Protein AF-A0A421DAR4-F1 (afdb_monomer_lite)

pLDDT: mean 74.1, std 22.23, range [30.23, 96.88]

Foldseek 3Di:
DDDDDDDDDDDDDDDDDDDDDDPPDDPDDPDDPDPPPPQDQAPVVLVADPLLSQLCVVVPNGGQFPQLSVQSNCVLVVDDDDGDDDPPRCVLCSNLRSQVRVCVVPPDPDRDDDDDPDPVVVVVSVVVNVSSVVSSVVVVVVVVVVVVVVVVVVVVVVVVVVPDDDDDDDPPPDPDPDD

Radius of gyration: 35.92 Å; chains: 1; bounding box: 132×100×58 Å

Organism: NCBI:txid1245748

Sequence (179 aa):
MSSPKTKVISPRSEISSNPSNHPASLPEQVEAHSSDEDAPKNFRDLGLLESLCEACDSLGYRTPTPIQALSIPVALQGRDLIGLAETGSGKTAAFVLPILQALLESPQALHSLILAPTRELALQISQVVEAFAERVGEAQKVAAVGMKDLRDKRGNLGSTLRGKKRGKRKRDDMDRDEL

Structure (mmCIF, N/CA/C/O backbone):
data_AF-A0A421DAR4-F1
#
_entry.id   AF-A0A421DAR4-F1
#
loop_
_atom_site.group_PDB
_atom_site.id
_atom_site.type_symbol
_atom_site.label_atom_id
_atom_site.label_alt_id
_atom_site.label_comp_id
_atom_site.label_asym_id
_atom_site.label_entity_id
_atom_site.label_seq_id
_atom_site.pdbx_PDB_ins_code
_atom_site.Cartn_x
_atom_site.Cartn_y
_atom_site.Cartn_z
_atom_site.occupancy
_atom_site.B_iso_or_equiv
_atom_site.auth_seq_id
_atom_site.auth_comp_id
_atom_site.auth_asym_id
_atom_site.auth_atom_id
_atom_site.pdbx_PDB_model_num
ATOM 1 N N . MET A 1 1 ? 53.023 -35.309 -40.408 1.00 45.78 1 MET A N 1
ATOM 2 C CA . MET A 1 1 ? 52.491 -35.819 -39.126 1.00 45.78 1 MET A CA 1
ATOM 3 C C . MET A 1 1 ? 51.265 -36.659 -39.446 1.00 45.78 1 MET A C 1
ATOM 5 O O . MET A 1 1 ? 50.379 -36.178 -40.138 1.00 45.78 1 MET A O 1
ATOM 9 N N . SER A 1 2 ? 51.316 -37.942 -39.094 1.00 40.00 2 SER A N 1
ATOM 10 C CA . SER A 1 2 ? 50.391 -38.996 -39.528 1.00 40.00 2 SER A CA 1
ATOM 11 C C . SER A 1 2 ? 49.000 -38.850 -38.891 1.00 40.00 2 SER A C 1
ATOM 13 O O . SER A 1 2 ? 48.904 -38.617 -37.692 1.00 40.00 2 SER A O 1
ATOM 15 N N . SER A 1 3 ? 47.935 -39.000 -39.683 1.00 44.81 3 SER A N 1
ATOM 16 C CA . SER A 1 3 ? 46.576 -39.344 -39.212 1.00 44.81 3 SER A CA 1
ATOM 17 C C . SER A 1 3 ? 46.373 -40.860 -39.383 1.00 44.81 3 SER A C 1
ATOM 19 O O . SER A 1 3 ? 47.029 -41.421 -40.263 1.00 44.81 3 SER A O 1
ATOM 21 N N . PRO A 1 4 ? 45.489 -41.545 -38.623 1.00 43.44 4 PRO A N 1
ATOM 22 C CA . PRO A 1 4 ? 44.067 -41.659 -39.028 1.00 43.44 4 PRO A CA 1
ATOM 23 C C . PRO A 1 4 ? 43.055 -41.769 -37.849 1.00 43.44 4 PRO A C 1
ATOM 25 O O . PRO A 1 4 ? 43.369 -42.262 -36.776 1.00 43.44 4 PRO A O 1
ATOM 28 N N . LYS A 1 5 ? 41.863 -41.158 -37.949 1.00 32.25 5 LYS A N 1
ATOM 29 C CA . LYS A 1 5 ? 40.528 -41.770 -38.206 1.00 32.25 5 LYS A CA 1
ATOM 30 C C . LYS A 1 5 ? 40.224 -43.104 -37.481 1.00 32.25 5 LYS A C 1
ATOM 32 O O . LYS A 1 5 ? 40.854 -44.105 -37.799 1.00 32.25 5 LYS A O 1
ATOM 37 N N . THR A 1 6 ? 39.116 -43.181 -36.723 1.00 30.23 6 THR A N 1
ATOM 38 C CA . THR A 1 6 ? 37.860 -43.889 -37.118 1.00 30.23 6 THR A CA 1
ATOM 39 C C . THR A 1 6 ? 36.918 -44.194 -35.932 1.00 30.23 6 THR A C 1
ATOM 41 O O . THR A 1 6 ? 37.322 -44.544 -34.832 1.00 30.23 6 THR A O 1
ATOM 44 N N . LYS A 1 7 ? 35.632 -44.032 -36.247 1.00 41.47 7 LYS A N 1
ATOM 45 C CA . LYS A 1 7 ? 34.357 -44.237 -35.544 1.00 41.47 7 LYS A CA 1
ATOM 46 C C . LYS A 1 7 ? 34.090 -45.719 -35.206 1.00 41.47 7 LYS A C 1
ATOM 48 O O . LYS A 1 7 ? 34.285 -46.555 -36.081 1.00 41.47 7 LYS A O 1
ATOM 53 N N . VAL A 1 8 ? 33.507 -46.035 -34.043 1.00 36.66 8 VAL A N 1
ATOM 54 C CA . VAL A 1 8 ? 32.730 -47.281 -33.848 1.00 36.66 8 VAL A CA 1
ATOM 55 C C . VAL A 1 8 ? 31.438 -46.965 -33.089 1.00 36.66 8 VAL A C 1
ATOM 57 O O . VAL A 1 8 ? 31.458 -46.395 -32.005 1.00 36.66 8 VAL A O 1
ATOM 60 N N . ILE A 1 9 ? 30.317 -47.316 -33.719 1.00 35.59 9 ILE A N 1
ATOM 61 C CA . ILE A 1 9 ? 28.947 -47.348 -33.190 1.00 35.59 9 ILE A CA 1
ATOM 62 C C . ILE A 1 9 ? 28.583 -48.829 -33.004 1.00 35.59 9 ILE A C 1
ATOM 64 O O . ILE A 1 9 ? 29.021 -49.643 -33.821 1.00 35.59 9 ILE A O 1
ATOM 68 N N . SER A 1 10 ? 27.712 -49.133 -32.031 1.00 36.75 10 SER A N 1
ATOM 69 C CA . SER A 1 10 ? 26.568 -50.092 -32.055 1.00 36.75 10 SER A CA 1
ATOM 70 C C . SER A 1 10 ? 26.467 -50.933 -30.746 1.00 36.75 10 SER A C 1
ATOM 72 O O . SER A 1 10 ? 27.341 -50.807 -29.894 1.00 36.75 10 SER A O 1
ATOM 74 N N . PRO A 1 11 ? 25.381 -51.702 -30.492 1.00 46.84 11 PRO A N 1
ATOM 75 C CA . PRO A 1 11 ? 24.334 -51.338 -29.525 1.00 46.84 11 PRO A CA 1
ATOM 76 C C . PRO A 1 11 ? 24.042 -52.472 -28.508 1.00 46.84 11 PRO A C 1
ATOM 78 O O . PRO A 1 11 ? 24.525 -53.586 -28.679 1.00 46.84 11 PRO A O 1
ATOM 81 N N . ARG A 1 12 ? 23.191 -52.245 -27.495 1.00 31.30 12 ARG A N 1
ATOM 82 C CA . ARG A 1 12 ? 22.142 -53.207 -27.073 1.00 31.30 12 ARG A CA 1
ATOM 83 C C . ARG A 1 12 ? 21.341 -52.712 -25.869 1.00 31.30 12 ARG A C 1
ATOM 85 O O . ARG A 1 12 ? 21.883 -52.339 -24.838 1.00 31.30 12 ARG A O 1
ATOM 92 N N . SER A 1 13 ? 20.033 -52.758 -26.063 1.00 42.94 13 SER A N 1
ATOM 93 C CA . SER A 1 13 ? 18.961 -52.781 -25.076 1.00 42.94 13 SER A CA 1
ATOM 94 C C . SER A 1 13 ? 19.084 -53.951 -24.101 1.00 42.94 13 SER A C 1
ATOM 96 O O . SER A 1 13 ? 19.401 -55.045 -24.557 1.00 42.94 13 SER A O 1
ATOM 98 N N . GLU A 1 14 ? 18.668 -53.765 -22.846 1.00 34.06 14 GLU A N 1
ATOM 99 C CA . GLU A 1 14 ? 17.864 -54.761 -22.123 1.00 34.06 14 GLU A CA 1
ATOM 100 C C . GLU A 1 14 ? 17.106 -54.117 -20.946 1.00 34.06 14 GLU A C 1
ATOM 102 O O . GLU A 1 14 ? 17.616 -53.254 -20.236 1.00 34.06 14 GLU A O 1
ATOM 107 N N . ILE A 1 15 ? 15.837 -54.506 -20.826 1.00 38.16 15 ILE A N 1
ATOM 108 C CA . ILE A 1 15 ? 14.809 -54.050 -19.883 1.00 38.16 15 ILE A CA 1
ATOM 109 C C . ILE A 1 15 ? 14.613 -55.155 -18.845 1.00 38.16 15 ILE A C 1
ATOM 111 O O . ILE A 1 15 ? 14.455 -56.297 -19.259 1.00 38.16 15 ILE A O 1
ATOM 115 N N . SER A 1 16 ? 14.527 -54.816 -17.552 1.00 35.06 16 SER A N 1
ATOM 116 C CA . SER A 1 16 ? 13.772 -55.521 -16.485 1.00 35.06 16 SER A CA 1
ATOM 117 C C . SER A 1 16 ? 14.093 -54.824 -15.147 1.00 35.06 16 SER A C 1
ATOM 119 O O . SER A 1 16 ? 15.246 -54.472 -14.947 1.00 35.06 16 SER A O 1
ATOM 121 N N . SER A 1 17 ? 13.260 -54.599 -14.129 1.00 34.94 17 SER A N 1
ATOM 122 C CA . SER A 1 17 ? 11.831 -54.770 -13.827 1.00 34.94 17 SER A CA 1
ATOM 123 C C . SER A 1 17 ? 11.626 -54.223 -12.392 1.00 34.94 17 SER A C 1
ATOM 125 O O . SER A 1 17 ? 12.354 -54.678 -11.519 1.00 34.94 17 SER A O 1
ATOM 127 N N . ASN A 1 18 ? 10.693 -53.265 -12.211 1.00 35.41 18 ASN A N 1
ATOM 128 C CA . ASN A 1 18 ? 9.808 -52.863 -11.069 1.00 35.41 18 ASN A CA 1
ATOM 129 C C . ASN A 1 18 ? 10.054 -53.344 -9.601 1.00 35.41 18 ASN A C 1
ATOM 131 O O . ASN A 1 18 ? 10.725 -54.349 -9.412 1.00 35.41 18 ASN A O 1
ATOM 135 N N . PRO A 1 19 ? 9.352 -52.827 -8.549 1.00 46.06 19 PRO A N 1
ATOM 136 C CA . PRO A 1 19 ? 8.495 -51.627 -8.394 1.00 46.06 19 PRO A CA 1
ATOM 137 C C . PRO A 1 19 ? 8.733 -50.847 -7.062 1.00 46.06 19 PRO A C 1
ATOM 139 O O . PRO A 1 19 ? 9.508 -51.259 -6.203 1.00 46.06 19 PRO A O 1
ATOM 142 N N . SER A 1 20 ? 7.910 -49.814 -6.824 1.00 35.91 20 SER A N 1
ATOM 143 C CA . SER A 1 20 ? 7.537 -49.226 -5.512 1.00 35.91 20 SER A CA 1
ATOM 144 C C . SER A 1 20 ? 8.311 -47.983 -5.059 1.00 35.91 20 SER A C 1
ATOM 146 O O . SER A 1 20 ? 9.237 -48.067 -4.259 1.00 35.91 20 SER A O 1
ATOM 148 N N . ASN A 1 21 ? 7.827 -46.797 -5.442 1.00 38.12 21 ASN A N 1
ATOM 149 C CA . ASN A 1 21 ? 7.686 -45.736 -4.449 1.00 38.12 21 ASN A CA 1
ATOM 150 C C . ASN A 1 21 ? 6.542 -44.781 -4.813 1.00 38.12 21 ASN A C 1
ATOM 152 O O . ASN A 1 21 ? 6.287 -44.518 -5.985 1.00 38.12 21 ASN A O 1
ATOM 156 N N . HIS A 1 22 ? 5.835 -44.338 -3.781 1.00 45.50 22 HIS A N 1
ATOM 157 C CA . HIS A 1 22 ? 4.661 -43.467 -3.807 1.00 45.50 22 HIS A CA 1
ATOM 158 C C . HIS A 1 22 ? 4.824 -42.220 -4.698 1.00 45.50 22 HIS A C 1
ATOM 160 O O . HIS A 1 22 ? 5.939 -41.709 -4.822 1.00 45.50 22 HIS A O 1
ATOM 166 N N . PRO A 1 23 ? 3.728 -41.667 -5.260 1.00 39.56 23 PRO A N 1
ATOM 167 C CA . PRO A 1 23 ? 3.794 -40.387 -5.945 1.00 39.56 23 PRO A CA 1
ATOM 168 C C . PRO A 1 23 ? 4.061 -39.299 -4.900 1.00 39.56 23 PRO A C 1
ATOM 170 O O . PRO A 1 23 ? 3.172 -38.893 -4.154 1.00 39.56 23 PRO A O 1
ATOM 173 N N . ALA A 1 24 ? 5.307 -38.840 -4.820 1.00 38.38 24 ALA A N 1
ATOM 174 C CA . ALA A 1 24 ? 5.606 -37.537 -4.259 1.00 38.38 24 ALA A CA 1
ATOM 175 C C . ALA A 1 24 ? 5.072 -36.510 -5.261 1.00 38.38 24 ALA A C 1
ATOM 177 O O . ALA A 1 24 ? 5.707 -36.234 -6.277 1.00 38.38 24 ALA A O 1
ATOM 178 N N . SER A 1 25 ? 3.865 -36.008 -5.018 1.00 42.06 25 SER A N 1
ATOM 179 C CA . SER A 1 25 ? 3.305 -34.884 -5.760 1.00 42.06 25 SER A CA 1
ATOM 180 C C . SER A 1 25 ? 4.173 -33.656 -5.479 1.00 42.06 25 SER A C 1
ATOM 182 O O . SER A 1 25 ? 4.037 -33.015 -4.437 1.00 42.06 25 SER A O 1
ATOM 184 N N . LEU A 1 26 ? 5.112 -33.356 -6.379 1.00 37.69 26 LEU A N 1
ATOM 185 C CA . LEU A 1 26 ? 5.727 -32.034 -6.447 1.00 37.69 26 LEU A CA 1
ATOM 186 C C . LEU A 1 26 ? 4.607 -31.011 -6.709 1.00 37.69 26 LEU A C 1
ATOM 188 O O . LEU A 1 26 ? 3.689 -31.326 -7.469 1.00 37.69 26 LEU A O 1
ATOM 192 N N . PRO A 1 27 ? 4.649 -29.807 -6.109 1.00 44.03 27 PRO A N 1
ATOM 193 C CA . PRO A 1 27 ? 3.690 -28.770 -6.445 1.00 44.03 27 PRO A CA 1
ATOM 194 C C . PRO A 1 27 ? 3.842 -28.433 -7.929 1.00 44.03 27 PRO A C 1
ATOM 196 O O . PRO A 1 27 ? 4.909 -28.025 -8.392 1.00 44.03 27 PRO A O 1
ATOM 199 N N . GLU A 1 28 ? 2.760 -28.680 -8.654 1.00 39.22 28 GLU A N 1
ATOM 200 C CA . GLU A 1 28 ? 2.548 -28.337 -10.049 1.00 39.22 28 GLU A CA 1
ATOM 201 C C . GLU A 1 28 ? 2.896 -26.857 -10.241 1.00 39.22 28 GLU A C 1
ATOM 203 O O . GLU A 1 28 ? 2.311 -25.971 -9.613 1.00 39.22 28 GLU A O 1
ATOM 208 N N . GLN A 1 29 ? 3.923 -26.591 -11.048 1.00 39.84 29 GLN A N 1
ATOM 209 C CA . GLN A 1 29 ? 4.223 -25.234 -11.469 1.00 39.84 29 GLN A CA 1
ATOM 210 C C . GLN A 1 29 ? 3.068 -24.779 -12.346 1.00 39.84 29 GLN A C 1
ATOM 212 O O . GLN A 1 29 ? 2.845 -25.321 -13.425 1.00 39.84 29 GLN A O 1
ATOM 217 N N . VAL A 1 30 ? 2.311 -23.806 -11.848 1.00 50.09 30 VAL A N 1
ATOM 218 C CA . VAL A 1 30 ? 1.248 -23.161 -12.608 1.00 50.09 30 VAL A CA 1
ATOM 219 C C . VAL A 1 30 ? 1.932 -22.269 -13.643 1.00 50.09 30 VAL A C 1
ATOM 221 O O . VAL A 1 30 ? 2.198 -21.093 -13.393 1.00 50.09 30 VAL A O 1
ATOM 224 N N . GLU A 1 31 ? 2.305 -22.850 -14.782 1.00 43.12 31 GLU A N 1
ATOM 225 C CA . GLU A 1 31 ? 2.680 -22.075 -15.958 1.00 43.12 31 GLU A CA 1
ATOM 226 C C . GLU A 1 31 ? 1.455 -21.265 -16.389 1.00 43.12 31 GLU A C 1
ATOM 228 O O . GLU A 1 31 ? 0.388 -21.799 -16.696 1.00 43.12 31 GLU A O 1
ATOM 233 N N . ALA A 1 32 ? 1.598 -19.943 -16.335 1.00 49.88 32 ALA A N 1
ATOM 234 C CA . ALA A 1 32 ? 0.571 -19.008 -16.744 1.00 49.88 32 ALA A CA 1
ATOM 235 C C . ALA A 1 32 ? 0.347 -19.138 -18.256 1.00 49.88 32 ALA A C 1
ATOM 237 O O . ALA A 1 32 ? 1.117 -18.616 -19.060 1.00 49.88 32 ALA A O 1
ATOM 238 N N . HIS A 1 33 ? -0.729 -19.818 -18.648 1.00 42.28 33 HIS A N 1
ATOM 239 C CA . HIS A 1 33 ? -1.269 -19.690 -19.993 1.00 42.28 33 HIS A CA 1
ATOM 240 C C . HIS A 1 33 ? -1.862 -18.284 -20.153 1.00 42.28 33 HIS A C 1
ATOM 242 O O . HIS A 1 33 ? -2.939 -17.978 -19.645 1.00 42.28 33 HIS A O 1
ATOM 248 N N . SER A 1 34 ? -1.120 -17.420 -20.844 1.00 46.25 34 SER A N 1
ATOM 249 C CA . SER A 1 34 ? -1.535 -16.085 -21.264 1.00 46.25 34 SER A CA 1
ATOM 250 C C . SER A 1 34 ? -2.606 -16.174 -22.354 1.00 46.25 34 SER A C 1
ATOM 252 O O . SER A 1 34 ? -2.305 -16.414 -23.525 1.00 46.25 34 SER A O 1
ATOM 254 N N . SER A 1 35 ? -3.862 -15.953 -21.981 1.00 39.22 35 SER A N 1
ATOM 255 C CA . SER A 1 35 ? -4.873 -15.423 -22.895 1.00 39.22 35 SER A CA 1
ATOM 256 C C . SER A 1 35 ? -4.987 -13.918 -22.642 1.00 39.22 35 SER A C 1
ATOM 258 O O . SER A 1 35 ? -5.666 -13.495 -21.709 1.00 39.22 35 SER A O 1
ATOM 260 N N . ASP A 1 36 ? -4.289 -13.124 -23.456 1.00 52.94 36 ASP A N 1
ATOM 261 C CA . ASP A 1 36 ? -4.134 -11.659 -23.356 1.00 52.94 36 ASP A CA 1
ATOM 262 C C . ASP A 1 36 ? -5.426 -10.829 -23.567 1.00 52.94 36 ASP A C 1
ATOM 264 O O . ASP A 1 36 ? -5.376 -9.603 -23.607 1.00 52.94 36 ASP A O 1
ATOM 268 N N . GLU A 1 37 ? -6.601 -11.451 -23.687 1.00 50.75 37 GLU A N 1
ATOM 269 C CA . GLU A 1 37 ? -7.846 -10.750 -24.054 1.00 50.75 37 GLU A CA 1
ATOM 270 C C . GLU A 1 37 ? -8.643 -10.182 -22.858 1.00 50.75 37 GLU A C 1
ATOM 272 O O . GLU A 1 37 ? -9.450 -9.278 -23.057 1.00 50.75 37 GLU A O 1
ATOM 277 N N . ASP A 1 38 ? -8.378 -10.615 -21.616 1.00 58.91 38 ASP A N 1
ATOM 278 C CA . ASP A 1 38 ? -9.148 -10.216 -20.413 1.00 58.91 38 ASP A CA 1
ATOM 279 C C . ASP A 1 38 ? -8.311 -9.501 -19.331 1.00 58.91 38 ASP A C 1
ATOM 281 O O . ASP A 1 38 ? -8.702 -9.408 -18.165 1.00 58.91 38 ASP A O 1
ATOM 285 N N . ALA A 1 39 ? -7.134 -8.974 -19.687 1.00 62.84 39 ALA A N 1
ATOM 286 C CA . ALA A 1 39 ? -6.324 -8.225 -18.730 1.00 62.84 39 ALA A CA 1
ATOM 287 C C . ALA A 1 39 ? -7.066 -6.943 -18.278 1.00 62.84 39 ALA A C 1
ATOM 289 O O . ALA A 1 39 ? -7.465 -6.137 -19.128 1.00 62.84 39 ALA A O 1
ATOM 290 N N . PRO A 1 40 ? -7.241 -6.715 -16.960 1.00 72.81 40 PRO A N 1
ATOM 291 C CA . PRO A 1 40 ? -7.931 -5.536 -16.449 1.00 72.81 40 PRO A CA 1
ATOM 292 C C . PRO A 1 40 ? -7.208 -4.270 -16.905 1.00 72.81 40 PRO A C 1
ATOM 294 O O . PRO A 1 40 ? -5.998 -4.114 -16.722 1.00 72.81 40 PRO A O 1
ATOM 297 N N . LYS A 1 41 ? -7.959 -3.359 -17.524 1.00 78.31 41 LYS A N 1
ATOM 298 C CA . LYS A 1 41 ? -7.398 -2.155 -18.156 1.00 78.31 41 LYS A CA 1
ATOM 299 C C . LYS A 1 41 ? -7.194 -1.035 -17.140 1.00 78.31 41 LYS A C 1
ATOM 301 O O . LYS A 1 41 ? -6.375 -0.139 -17.361 1.00 78.31 41 LYS A O 1
ATOM 306 N N . ASN A 1 42 ? -7.909 -1.101 -16.016 1.00 89.19 42 ASN A N 1
ATOM 307 C CA . ASN A 1 42 ? -7.990 -0.045 -15.021 1.00 89.19 42 ASN A CA 1
ATOM 308 C C . ASN A 1 42 ? -7.965 -0.630 -13.599 1.00 89.19 42 ASN A C 1
ATOM 310 O O . ASN A 1 42 ? -8.391 -1.756 -13.363 1.00 89.19 42 ASN A O 1
ATOM 314 N N . PHE A 1 43 ? -7.540 0.170 -12.615 1.00 92.12 43 PHE A N 1
ATOM 315 C CA . PHE A 1 43 ? -7.567 -0.227 -11.197 1.00 92.12 43 PHE A CA 1
ATOM 316 C C . PHE A 1 43 ? -8.984 -0.469 -10.651 1.00 92.12 43 PHE A C 1
ATOM 318 O O . PHE A 1 43 ? -9.155 -1.262 -9.728 1.00 92.12 43 PHE A O 1
ATOM 325 N N . ARG A 1 44 ? -10.001 0.164 -11.249 1.00 91.69 44 ARG A N 1
ATOM 326 C CA . ARG A 1 44 ? -11.420 -0.035 -10.903 1.00 91.69 44 ARG A CA 1
ATOM 327 C C . ARG A 1 44 ? -11.874 -1.476 -11.149 1.00 91.69 44 ARG A C 1
ATOM 329 O O . ARG A 1 44 ? -12.630 -2.023 -10.352 1.00 91.69 44 ARG A O 1
ATOM 336 N N . ASP A 1 45 ? -11.340 -2.113 -12.188 1.00 91.62 45 ASP A N 1
ATOM 337 C CA . ASP A 1 45 ? -11.684 -3.490 -12.558 1.00 91.62 45 ASP A CA 1
ATOM 338 C C . ASP A 1 45 ? -11.104 -4.518 -11.571 1.00 91.62 45 ASP A C 1
ATOM 340 O O . ASP A 1 45 ? -11.501 -5.680 -11.572 1.00 91.62 45 ASP A O 1
ATOM 344 N N . LEU A 1 46 ? -10.178 -4.096 -10.700 1.00 93.25 46 LEU A N 1
ATOM 345 C CA . LEU A 1 46 ? -9.534 -4.954 -9.701 1.00 93.25 46 LEU A CA 1
ATOM 346 C C . LEU A 1 46 ? -10.326 -5.070 -8.391 1.00 93.25 46 LEU A C 1
ATOM 348 O O . LEU A 1 46 ? -9.892 -5.786 -7.491 1.00 93.25 46 LEU A O 1
ATOM 352 N N . GLY A 1 47 ? -11.458 -4.367 -8.263 1.00 92.50 47 GLY A N 1
ATOM 353 C CA . GLY A 1 47 ? -12.280 -4.368 -7.046 1.00 92.50 47 GLY A CA 1
ATOM 354 C C . GLY A 1 47 ? -11.813 -3.390 -5.962 1.00 92.50 47 GLY A C 1
ATOM 355 O O . GLY A 1 47 ? -12.169 -3.551 -4.794 1.00 92.50 47 GLY A O 1
ATOM 356 N N . LEU A 1 48 ? -11.014 -2.384 -6.334 1.00 94.62 48 LEU A N 1
ATOM 357 C CA . LEU A 1 48 ? -10.551 -1.357 -5.404 1.00 94.62 48 LEU A CA 1
ATOM 358 C C . LEU A 1 48 ? -11.632 -0.306 -5.103 1.00 94.62 48 LEU A C 1
ATOM 360 O O . LEU A 1 48 ? -12.461 0.014 -5.955 1.00 94.62 48 LEU A O 1
ATOM 364 N N . LEU A 1 49 ? -11.584 0.289 -3.906 1.00 93.94 49 LEU A N 1
ATOM 365 C CA . LEU A 1 49 ? -12.424 1.441 -3.549 1.00 93.94 49 LEU A CA 1
ATOM 366 C C . LEU A 1 49 ? -12.178 2.631 -4.493 1.00 93.94 49 LEU A C 1
ATOM 368 O O . LEU A 1 49 ? -11.043 2.892 -4.898 1.00 93.94 49 LEU A O 1
ATOM 372 N N . GLU A 1 50 ? -13.222 3.422 -4.768 1.00 92.12 50 GLU A N 1
ATOM 373 C CA . GLU A 1 50 ? -13.118 4.592 -5.660 1.00 92.12 50 GLU A CA 1
ATOM 374 C C . GLU A 1 50 ? -12.059 5.590 -5.169 1.00 92.12 50 GLU A C 1
ATOM 376 O O . GLU A 1 50 ? -11.248 6.059 -5.957 1.00 92.12 50 GLU A O 1
ATOM 381 N N . SER A 1 51 ? -11.970 5.832 -3.856 1.00 91.94 51 SER A N 1
ATOM 382 C CA . SER A 1 51 ? -10.955 6.728 -3.281 1.00 91.94 51 SER A CA 1
ATOM 383 C C . SER A 1 51 ? -9.519 6.253 -3.530 1.00 91.94 51 SER A C 1
ATOM 385 O O . SER A 1 51 ? -8.611 7.071 -3.655 1.00 91.94 51 SER A O 1
ATOM 387 N N . LEU A 1 52 ? -9.296 4.936 -3.601 1.00 93.62 52 LEU A N 1
ATOM 388 C CA . LEU A 1 52 ? -7.991 4.374 -3.956 1.00 93.62 52 LEU A CA 1
ATOM 389 C C . LEU A 1 52 ? -7.740 4.472 -5.461 1.00 93.62 52 LEU A C 1
ATOM 391 O O . LEU A 1 52 ? -6.618 4.762 -5.864 1.00 93.62 52 LEU A O 1
ATOM 395 N N . CYS A 1 53 ? -8.772 4.297 -6.288 1.00 94.00 53 CYS A N 1
ATOM 396 C CA . CYS A 1 53 ? -8.670 4.490 -7.733 1.00 94.00 53 CYS A CA 1
ATOM 397 C C . CYS A 1 53 ? -8.325 5.946 -8.088 1.00 94.00 53 CYS A C 1
ATOM 399 O O . CYS A 1 53 ? -7.424 6.182 -8.889 1.00 94.00 53 CYS A O 1
ATOM 401 N N . GLU A 1 54 ? -8.966 6.922 -7.441 1.00 92.19 54 GLU A N 1
ATOM 402 C CA . GLU A 1 54 ? -8.645 8.348 -7.587 1.00 92.19 54 GLU A CA 1
ATOM 403 C C . GLU A 1 54 ? -7.213 8.668 -7.132 1.00 92.19 54 GLU A C 1
ATOM 405 O O . GLU A 1 54 ? -6.510 9.459 -7.772 1.00 92.19 54 GLU A O 1
ATOM 410 N N . ALA A 1 55 ? -6.752 8.036 -6.045 1.00 93.31 55 ALA A N 1
ATOM 411 C CA . ALA A 1 55 ? -5.375 8.164 -5.580 1.00 93.31 55 ALA A CA 1
ATOM 412 C C . ALA A 1 55 ? -4.379 7.571 -6.591 1.00 93.31 55 ALA A C 1
ATOM 414 O O . ALA A 1 55 ? -3.380 8.219 -6.903 1.00 93.31 55 ALA A O 1
ATOM 415 N N . CYS A 1 56 ? -4.670 6.392 -7.153 1.00 94.06 56 CYS A N 1
ATOM 416 C CA . CYS A 1 56 ? -3.894 5.793 -8.240 1.00 94.06 56 CYS A CA 1
ATOM 417 C C . CYS A 1 56 ? -3.792 6.747 -9.436 1.00 94.06 56 CYS A C 1
ATOM 419 O O . CYS A 1 56 ? -2.681 7.082 -9.852 1.00 94.06 56 CYS A O 1
ATOM 421 N N . ASP A 1 57 ? -4.926 7.248 -9.930 1.00 92.44 57 ASP A N 1
ATOM 422 C CA . ASP A 1 57 ? -4.983 8.172 -11.068 1.00 92.44 57 ASP A CA 1
ATOM 423 C C . ASP A 1 57 ? -4.161 9.451 -10.791 1.00 92.44 57 ASP A C 1
ATOM 425 O O . ASP A 1 57 ? -3.366 9.885 -11.631 1.00 92.44 57 ASP A O 1
ATOM 429 N N . SER A 1 58 ? -4.279 10.013 -9.582 1.00 91.50 58 SER A N 1
ATOM 430 C CA . SER A 1 58 ? -3.560 11.226 -9.153 1.00 91.50 58 SER A CA 1
ATOM 431 C C . SER A 1 58 ? -2.049 11.033 -9.022 1.00 91.50 58 SER A C 1
ATOM 433 O O . SER A 1 58 ? -1.280 11.963 -9.274 1.00 91.50 58 SER A O 1
ATOM 435 N N . LEU A 1 59 ? -1.616 9.838 -8.622 1.00 91.94 59 LEU A N 1
ATOM 436 C CA . LEU A 1 59 ? -0.205 9.469 -8.492 1.00 91.94 59 LEU A CA 1
ATOM 437 C C . LEU A 1 59 ? 0.392 8.941 -9.811 1.00 91.94 59 LEU A C 1
ATOM 439 O O . LEU A 1 59 ? 1.573 8.604 -9.858 1.00 91.94 59 LEU A O 1
ATOM 443 N N . GLY A 1 60 ? -0.399 8.893 -10.890 1.00 92.00 60 GLY A N 1
ATOM 444 C CA . GLY A 1 60 ? 0.043 8.483 -12.226 1.00 92.00 60 GLY A CA 1
ATOM 445 C C . GLY A 1 60 ? -0.080 6.985 -12.523 1.00 92.00 60 GLY A C 1
ATOM 446 O O . GLY A 1 60 ? 0.368 6.538 -13.580 1.00 92.00 60 GLY A O 1
ATOM 447 N N . TYR A 1 61 ? -0.716 6.208 -11.645 1.00 92.06 61 TYR A N 1
ATOM 448 C CA . TYR A 1 61 ? -1.013 4.789 -11.849 1.00 92.06 61 TYR A CA 1
ATOM 449 C C . TYR A 1 61 ? -2.274 4.629 -12.708 1.00 92.06 61 TYR A C 1
ATOM 451 O O . TYR A 1 61 ? -3.374 4.454 -12.194 1.00 92.06 61 TYR A O 1
ATOM 459 N N . ARG A 1 62 ? -2.117 4.697 -14.034 1.00 87.44 62 ARG A N 1
ATOM 460 C CA . ARG A 1 62 ? -3.247 4.609 -14.982 1.00 87.44 62 ARG A CA 1
ATOM 461 C C . ARG A 1 62 ? -3.676 3.177 -15.294 1.00 87.44 62 ARG A C 1
ATOM 463 O O . ARG A 1 62 ? -4.865 2.882 -15.349 1.00 87.44 62 ARG A O 1
ATOM 470 N N . THR A 1 63 ? -2.701 2.302 -15.517 1.00 91.94 63 THR A N 1
ATOM 471 C CA . THR A 1 63 ? -2.919 0.915 -15.939 1.00 91.94 63 THR A CA 1
ATOM 4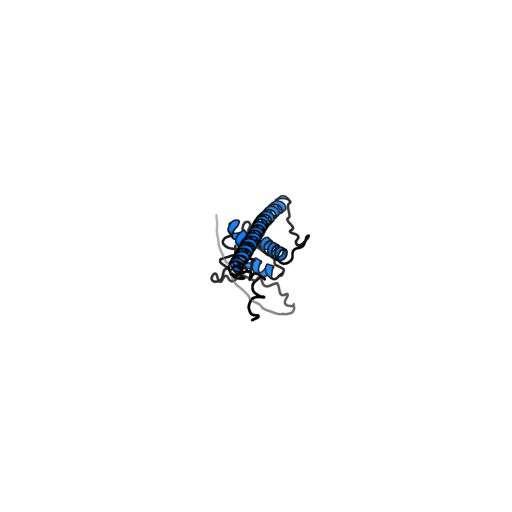72 C C . THR A 1 63 ? -2.189 -0.004 -14.968 1.00 91.94 63 THR A C 1
ATOM 474 O O . THR A 1 63 ? -1.010 0.250 -14.691 1.00 91.94 63 THR A O 1
ATOM 477 N N . PRO A 1 64 ? -2.856 -1.037 -14.426 1.00 94.88 64 PRO A N 1
ATOM 478 C CA . PRO A 1 64 ? -2.208 -1.960 -13.511 1.00 94.88 64 PRO A CA 1
ATOM 479 C C . PRO A 1 64 ? -1.136 -2.777 -14.234 1.00 94.88 64 PRO A C 1
ATOM 481 O O . PRO A 1 64 ? -1.303 -3.190 -15.381 1.00 94.88 64 PRO A O 1
ATOM 484 N N . THR A 1 65 ? -0.018 -3.025 -13.557 1.00 94.75 65 THR A N 1
ATOM 485 C CA . THR A 1 65 ? 1.016 -3.932 -14.072 1.00 94.75 65 THR A CA 1
ATOM 486 C C . THR A 1 65 ? 0.555 -5.392 -13.964 1.00 94.75 65 THR A C 1
ATOM 488 O O . THR A 1 65 ? -0.326 -5.687 -13.153 1.00 94.75 65 THR A O 1
ATOM 491 N N . PRO A 1 66 ? 1.159 -6.349 -14.698 1.00 94.12 66 PRO A N 1
ATOM 492 C CA . PRO A 1 66 ? 0.747 -7.754 -14.633 1.00 94.12 66 PRO A CA 1
ATOM 493 C C . PRO A 1 66 ? 0.744 -8.326 -13.210 1.00 94.12 66 PRO A C 1
ATOM 495 O O . PRO A 1 66 ? -0.205 -8.991 -12.808 1.00 94.12 66 PRO A O 1
ATOM 498 N N . ILE A 1 67 ? 1.765 -8.005 -12.403 1.00 95.00 67 ILE A N 1
ATOM 499 C CA . ILE A 1 67 ? 1.819 -8.466 -11.010 1.00 95.00 67 ILE A CA 1
ATOM 500 C C . ILE A 1 67 ? 0.688 -7.869 -10.165 1.00 95.00 67 ILE A C 1
ATOM 502 O O . ILE A 1 67 ? 0.130 -8.577 -9.338 1.00 95.00 67 ILE A O 1
ATOM 506 N N . GLN A 1 68 ? 0.306 -6.609 -10.399 1.00 96.19 68 GLN A N 1
ATOM 507 C CA . GLN A 1 68 ? -0.802 -5.947 -9.700 1.00 96.19 68 GLN A CA 1
ATOM 508 C C . GLN A 1 68 ? -2.155 -6.530 -10.114 1.00 96.19 68 GLN A C 1
ATOM 510 O O . GLN A 1 68 ? -2.971 -6.838 -9.250 1.00 96.19 68 GLN A O 1
ATOM 515 N N . ALA A 1 69 ? -2.373 -6.716 -11.417 1.00 95.50 69 ALA A N 1
ATOM 516 C CA . ALA A 1 69 ? -3.598 -7.292 -11.965 1.00 95.50 69 ALA A CA 1
ATOM 517 C C . ALA A 1 69 ? -3.866 -8.703 -11.419 1.00 95.50 69 ALA A C 1
ATOM 519 O O . ALA A 1 69 ? -5.004 -9.035 -11.099 1.00 95.50 69 ALA A O 1
ATOM 520 N N . LEU A 1 70 ? -2.811 -9.509 -11.266 1.00 93.81 70 LEU A N 1
ATOM 521 C CA . LEU A 1 70 ? -2.911 -10.865 -10.731 1.00 93.81 70 LEU A CA 1
ATOM 522 C C . LEU A 1 70 ? -3.021 -10.889 -9.201 1.00 93.81 70 LEU A C 1
ATOM 524 O O . LEU A 1 70 ? -3.791 -11.679 -8.655 1.00 93.81 70 LEU A O 1
ATOM 528 N N . SER A 1 71 ? -2.254 -10.056 -8.488 1.00 95.75 71 SER A N 1
ATOM 529 C CA . SER A 1 71 ? -2.161 -10.162 -7.028 1.00 95.75 71 SER A CA 1
ATOM 530 C C . SER A 1 71 ? -3.249 -9.398 -6.282 1.00 95.75 71 SER A C 1
ATOM 532 O O . SER A 1 71 ? -3.681 -9.872 -5.235 1.00 95.75 71 SER A O 1
ATOM 534 N N . ILE A 1 72 ? -3.685 -8.230 -6.769 1.00 96.69 72 ILE A N 1
ATOM 535 C CA . ILE A 1 72 ? -4.614 -7.358 -6.030 1.00 96.69 72 ILE A CA 1
ATOM 536 C C . ILE A 1 72 ? -5.958 -8.056 -5.777 1.00 96.69 72 ILE A C 1
ATOM 538 O O . ILE A 1 72 ? -6.349 -8.127 -4.612 1.00 96.69 72 ILE A O 1
ATOM 542 N N . PRO A 1 73 ? -6.639 -8.651 -6.777 1.00 95.56 73 PRO A N 1
ATOM 543 C CA . PRO A 1 73 ? -7.924 -9.309 -6.537 1.00 95.56 73 PRO A CA 1
ATOM 544 C C . PRO A 1 73 ? -7.817 -10.487 -5.561 1.00 95.56 73 PRO A C 1
ATOM 546 O O . PRO A 1 73 ? -8.719 -10.716 -4.758 1.00 95.56 73 PRO A O 1
ATOM 549 N N . VAL A 1 74 ? -6.701 -11.224 -5.599 1.00 95.31 74 VAL A N 1
ATOM 550 C CA . VAL A 1 74 ? -6.433 -12.343 -4.682 1.00 95.31 74 VAL A CA 1
ATOM 551 C C . VAL A 1 74 ? -6.171 -11.835 -3.262 1.00 95.31 74 VAL A C 1
ATOM 553 O O . VAL A 1 74 ? -6.708 -12.388 -2.303 1.00 95.31 74 VAL A O 1
ATOM 556 N N . ALA A 1 75 ? -5.395 -10.759 -3.121 1.00 96.00 75 ALA A N 1
ATOM 557 C CA . ALA A 1 75 ? -5.094 -10.132 -1.837 1.00 96.00 75 ALA A CA 1
ATOM 558 C C . ALA A 1 75 ? -6.347 -9.555 -1.162 1.00 96.00 75 ALA A C 1
ATOM 560 O O . ALA A 1 75 ? -6.519 -9.713 0.044 1.00 96.00 75 ALA A O 1
ATOM 561 N N . LEU A 1 76 ? -7.246 -8.933 -1.936 1.00 95.81 76 LEU A N 1
ATOM 562 C CA . LEU A 1 76 ? -8.517 -8.391 -1.433 1.00 95.81 76 LEU A CA 1
ATOM 563 C C . LEU A 1 76 ? -9.450 -9.478 -0.874 1.00 95.81 76 LEU A C 1
ATOM 565 O O . LEU A 1 76 ? -10.286 -9.192 -0.026 1.00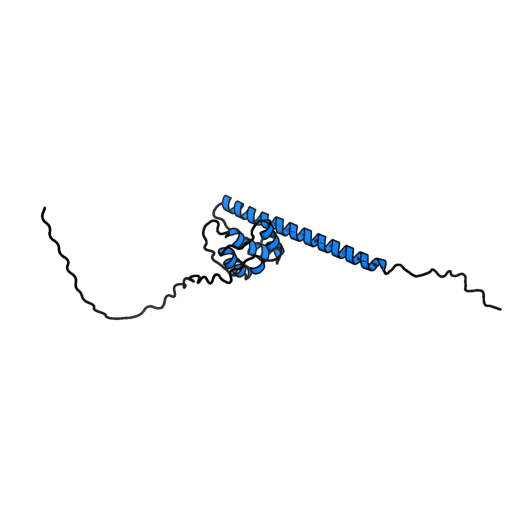 95.81 76 LEU A O 1
ATOM 569 N N . GLN A 1 77 ? -9.282 -10.737 -1.290 1.00 95.38 77 GLN A N 1
ATOM 570 C CA . GLN A 1 77 ? -10.001 -11.882 -0.712 1.00 95.38 77 GLN A CA 1
ATOM 571 C C . GLN A 1 77 ? -9.411 -12.345 0.633 1.00 95.38 77 GLN A C 1
ATOM 573 O O . GLN A 1 77 ? -9.898 -13.321 1.203 1.00 95.38 77 GLN A O 1
ATOM 578 N N . GLY A 1 78 ? -8.348 -11.701 1.128 1.00 92.69 78 GLY A N 1
ATOM 579 C CA . GLY A 1 78 ? -7.657 -12.089 2.359 1.00 92.69 78 GLY A CA 1
ATOM 580 C C . GLY A 1 78 ? -6.870 -13.395 2.234 1.00 92.69 78 GLY A C 1
ATOM 581 O O . GLY A 1 78 ? -6.671 -14.087 3.230 1.00 92.69 78 GLY A O 1
ATOM 582 N N . ARG A 1 79 ? -6.464 -13.771 1.014 1.00 94.69 79 ARG A N 1
ATOM 583 C CA . ARG A 1 79 ? -5.701 -14.997 0.749 1.00 94.69 79 ARG A CA 1
ATOM 584 C C . ARG A 1 79 ? -4.198 -14.739 0.792 1.00 94.69 79 ARG A C 1
ATOM 586 O O . ARG A 1 79 ? -3.725 -13.717 0.300 1.00 94.69 79 ARG A O 1
ATOM 593 N N . ASP A 1 80 ? -3.453 -15.726 1.282 1.00 95.25 80 ASP A N 1
ATOM 594 C CA . ASP A 1 80 ? -1.993 -15.725 1.214 1.00 95.25 80 ASP A CA 1
ATOM 595 C C . ASP A 1 80 ? -1.515 -15.863 -0.236 1.00 95.25 80 ASP A C 1
ATOM 597 O O . ASP A 1 80 ? -2.056 -16.648 -1.022 1.00 95.25 80 ASP A O 1
ATOM 601 N N . LEU A 1 81 ? -0.476 -15.108 -0.591 1.00 94.56 81 LEU A N 1
ATOM 602 C CA . LEU A 1 81 ? 0.078 -15.081 -1.940 1.00 94.56 81 LEU A CA 1
ATOM 603 C C . LEU A 1 81 ? 1.593 -14.877 -1.923 1.00 94.56 81 LEU A C 1
ATOM 605 O O . LEU A 1 81 ? 2.143 -14.202 -1.054 1.00 94.56 81 LEU A O 1
ATOM 609 N N . ILE A 1 82 ? 2.260 -15.431 -2.934 1.00 94.50 82 ILE A N 1
ATOM 610 C CA . ILE A 1 82 ? 3.684 -15.217 -3.200 1.00 94.50 82 ILE A CA 1
ATOM 611 C C . ILE A 1 82 ? 3.792 -14.519 -4.554 1.00 94.50 82 ILE A C 1
ATOM 613 O O . ILE A 1 82 ? 3.459 -15.093 -5.587 1.00 94.50 82 ILE A O 1
ATOM 617 N N . GLY A 1 83 ? 4.241 -13.264 -4.545 1.00 90.75 83 GLY A N 1
ATOM 618 C CA . GLY A 1 83 ? 4.417 -12.464 -5.755 1.00 90.75 83 GLY A CA 1
ATOM 619 C C . GLY A 1 83 ? 5.846 -12.536 -6.289 1.00 90.75 83 GLY A C 1
ATOM 620 O O . GLY A 1 83 ? 6.770 -12.026 -5.655 1.00 90.75 83 GLY A O 1
ATOM 621 N N . LEU A 1 84 ? 6.026 -13.111 -7.478 1.00 92.38 84 LEU A N 1
ATOM 622 C CA . LEU A 1 84 ? 7.302 -13.163 -8.198 1.00 92.38 84 LEU A CA 1
ATOM 623 C C . LEU A 1 84 ? 7.242 -12.226 -9.406 1.00 92.38 84 LEU A C 1
ATOM 625 O O . LEU A 1 84 ? 6.413 -12.400 -10.291 1.00 92.38 84 LEU A O 1
ATOM 629 N N . ALA A 1 85 ? 8.112 -11.217 -9.435 1.00 92.25 85 ALA A N 1
ATOM 630 C CA . ALA A 1 85 ? 8.243 -10.306 -10.569 1.00 92.25 85 ALA A CA 1
ATOM 631 C C . ALA A 1 85 ? 9.605 -9.597 -10.546 1.00 92.25 85 ALA A C 1
ATOM 633 O O . ALA A 1 85 ? 10.212 -9.442 -9.481 1.00 92.25 85 ALA A O 1
ATOM 634 N N . GLU A 1 86 ? 10.050 -9.083 -11.689 1.00 91.50 86 GLU A N 1
ATOM 635 C CA . GLU A 1 86 ? 11.319 -8.353 -11.840 1.00 91.50 86 GLU A CA 1
ATOM 636 C C . GLU A 1 86 ? 11.341 -7.028 -11.061 1.00 91.50 86 GLU A C 1
ATOM 638 O O . GLU A 1 86 ? 10.300 -6.512 -10.649 1.00 91.50 86 GLU A O 1
ATOM 643 N N . THR A 1 87 ? 12.506 -6.441 -10.799 1.00 88.50 87 THR A N 1
ATOM 644 C CA . THR A 1 87 ? 12.582 -5.105 -10.180 1.00 88.50 87 THR A CA 1
ATOM 645 C C . THR A 1 87 ? 11.860 -4.058 -11.041 1.00 88.50 87 THR A C 1
ATOM 647 O O . THR A 1 87 ? 11.807 -4.166 -12.257 1.00 88.50 87 THR A O 1
ATOM 650 N N . GLY A 1 88 ? 11.214 -3.068 -10.413 1.00 85.38 88 GLY A N 1
ATOM 651 C CA . GLY A 1 88 ? 10.456 -2.035 -11.141 1.00 85.38 88 GLY A CA 1
ATOM 652 C C . GLY A 1 88 ? 9.063 -2.444 -11.653 1.00 85.38 88 GLY A C 1
ATOM 653 O O . GLY A 1 88 ? 8.316 -1.585 -12.098 1.00 85.38 88 GLY A O 1
ATOM 654 N N . SER A 1 89 ? 8.644 -3.703 -11.505 1.00 87.81 89 SER A N 1
ATOM 655 C CA . SER A 1 89 ? 7.323 -4.212 -11.943 1.00 87.81 89 SER A CA 1
ATOM 656 C C . SER A 1 89 ? 6.102 -3.705 -11.152 1.00 87.81 89 SER A C 1
ATOM 658 O O . SER A 1 89 ? 4.982 -4.152 -11.388 1.00 87.81 89 SER A O 1
ATOM 660 N N . GLY A 1 90 ? 6.279 -2.795 -10.189 1.00 91.62 90 GLY A N 1
ATOM 661 C CA . GLY A 1 90 ? 5.166 -2.247 -9.402 1.00 91.62 90 GLY A CA 1
ATOM 662 C C . GLY A 1 90 ? 4.692 -3.118 -8.228 1.00 91.62 90 GLY A C 1
ATOM 663 O O . GLY A 1 90 ? 3.601 -2.883 -7.709 1.00 91.62 90 GLY A O 1
ATOM 664 N N . LYS A 1 91 ? 5.511 -4.079 -7.768 1.00 95.50 91 LYS A N 1
ATOM 665 C CA . LYS A 1 91 ? 5.221 -4.945 -6.602 1.00 95.50 91 LYS A CA 1
ATOM 666 C C . LYS A 1 91 ? 4.813 -4.181 -5.340 1.00 95.50 91 LYS A C 1
ATOM 668 O O . LYS A 1 91 ? 3.968 -4.662 -4.601 1.00 95.50 91 LYS A O 1
ATOM 673 N N . THR A 1 92 ? 5.387 -3.000 -5.101 1.00 95.56 92 THR A N 1
ATOM 674 C CA . THR A 1 92 ? 5.075 -2.202 -3.908 1.00 95.56 92 THR A CA 1
ATOM 675 C C . THR A 1 92 ? 3.597 -1.832 -3.851 1.00 95.56 92 THR A C 1
ATOM 677 O O . THR A 1 92 ? 2.918 -2.164 -2.888 1.00 95.56 92 THR A O 1
ATOM 680 N N . ALA A 1 93 ? 3.057 -1.233 -4.915 1.00 95.31 93 ALA A N 1
ATOM 681 C CA . ALA A 1 93 ? 1.630 -0.922 -4.979 1.00 95.31 93 ALA A CA 1
ATOM 682 C C . ALA A 1 93 ? 0.759 -2.193 -4.962 1.00 95.31 93 ALA A C 1
ATOM 684 O O . ALA A 1 93 ? -0.342 -2.169 -4.421 1.00 95.31 93 ALA A O 1
ATOM 685 N N . ALA A 1 94 ? 1.276 -3.314 -5.481 1.00 95.81 94 ALA A N 1
ATOM 686 C CA . ALA A 1 94 ? 0.569 -4.592 -5.536 1.00 95.81 94 ALA A CA 1
ATOM 687 C C . ALA A 1 94 ? 0.197 -5.155 -4.149 1.00 95.81 94 ALA A C 1
ATOM 689 O O . ALA A 1 94 ? -0.848 -5.791 -4.029 1.00 95.81 94 ALA A O 1
ATOM 690 N N . PHE A 1 95 ? 1.005 -4.901 -3.108 1.00 95.25 95 PHE A N 1
ATOM 691 C CA . PHE A 1 95 ? 0.658 -5.250 -1.721 1.00 95.25 95 PHE A CA 1
ATOM 692 C C . PHE A 1 95 ? 0.149 -4.058 -0.896 1.00 95.25 95 PHE A C 1
ATOM 694 O O . PHE A 1 95 ? -0.636 -4.258 0.026 1.00 95.25 95 PHE A O 1
ATOM 701 N N . VAL A 1 96 ? 0.551 -2.820 -1.211 1.00 96.19 96 VAL A N 1
ATOM 702 C CA . VAL A 1 96 ? 0.098 -1.626 -0.470 1.00 96.19 96 VAL A CA 1
ATOM 703 C C . VAL A 1 96 ? -1.387 -1.347 -0.702 1.00 96.19 96 VAL A C 1
ATOM 705 O O . VAL A 1 96 ? -2.096 -1.054 0.256 1.00 96.19 96 VAL A O 1
ATOM 708 N N . LEU A 1 97 ? -1.879 -1.454 -1.941 1.00 96.12 97 LEU A N 1
ATOM 709 C CA . LEU A 1 97 ? -3.274 -1.127 -2.261 1.00 96.12 97 LEU A CA 1
ATOM 710 C C . LEU A 1 97 ? -4.285 -2.012 -1.504 1.00 96.12 97 LEU A C 1
ATOM 712 O O . LEU A 1 97 ? -5.181 -1.447 -0.874 1.00 96.12 97 LEU A O 1
ATOM 716 N N . PRO A 1 98 ? -4.134 -3.353 -1.462 1.00 96.00 98 PRO A N 1
ATOM 717 C CA . PRO A 1 98 ? -5.008 -4.205 -0.654 1.00 96.00 98 PRO A CA 1
ATOM 718 C C . PRO A 1 98 ? -4.947 -3.904 0.850 1.00 96.00 98 PRO A C 1
ATOM 720 O O . PRO A 1 98 ? -5.981 -3.895 1.512 1.00 96.00 98 PRO A O 1
ATOM 723 N N . ILE A 1 99 ? -3.755 -3.610 1.391 1.00 95.25 99 ILE A N 1
ATOM 724 C CA . ILE A 1 99 ? -3.583 -3.249 2.810 1.00 95.25 99 ILE A CA 1
ATOM 725 C C . ILE A 1 99 ? -4.339 -1.958 3.137 1.00 95.25 99 ILE A C 1
ATOM 727 O O . ILE A 1 99 ? -5.041 -1.883 4.145 1.00 95.25 99 ILE A O 1
ATOM 731 N N . LEU A 1 100 ? -4.210 -0.936 2.287 1.00 94.69 100 LEU A N 1
ATOM 732 C CA . LEU A 1 100 ? -4.911 0.331 2.481 1.00 94.69 100 LEU A CA 1
ATOM 733 C C . LEU A 1 100 ? -6.423 0.159 2.370 1.00 94.69 100 LEU A C 1
ATOM 735 O O . LEU A 1 100 ? -7.151 0.763 3.151 1.00 94.69 100 LEU A O 1
ATOM 739 N N . GLN A 1 101 ? -6.901 -0.677 1.448 1.00 94.69 101 GLN A N 1
ATOM 740 C CA . GLN A 1 101 ? -8.324 -0.983 1.355 1.00 94.69 101 GLN A CA 1
ATOM 741 C C . GLN A 1 101 ? -8.855 -1.608 2.647 1.00 94.69 101 GLN A C 1
ATOM 743 O O . GLN A 1 101 ? -9.814 -1.090 3.218 1.00 94.69 101 GLN A O 1
ATOM 748 N N . ALA A 1 102 ? -8.193 -2.653 3.148 1.00 93.25 102 ALA A N 1
ATOM 749 C CA . ALA A 1 102 ? -8.585 -3.312 4.391 1.00 93.25 102 ALA A CA 1
ATOM 750 C C . ALA A 1 102 ? -8.565 -2.344 5.592 1.00 93.25 102 ALA A C 1
ATOM 752 O O . ALA A 1 102 ? -9.478 -2.359 6.422 1.00 93.25 102 ALA A O 1
ATOM 753 N N . LEU A 1 103 ? -7.578 -1.441 5.648 1.00 91.56 103 LEU A N 1
ATOM 754 C CA . LEU A 1 103 ? -7.501 -0.400 6.674 1.00 91.56 103 LEU A CA 1
ATOM 755 C C . LEU A 1 103 ? -8.651 0.617 6.575 1.00 91.56 103 LEU A C 1
ATOM 757 O O . LEU A 1 103 ? -9.151 1.072 7.602 1.00 91.56 103 LEU A O 1
ATOM 761 N N . LEU A 1 104 ? -9.067 0.998 5.364 1.00 90.94 104 LEU A N 1
ATOM 762 C CA . LEU A 1 104 ? -10.173 1.941 5.153 1.00 90.94 104 LEU A CA 1
ATOM 763 C C . LEU A 1 104 ? -11.532 1.323 5.493 1.00 90.94 104 LEU A C 1
ATOM 765 O O . LEU A 1 104 ? -12.400 2.017 6.021 1.00 90.94 104 LEU A O 1
ATOM 769 N N . GLU A 1 105 ? -11.712 0.036 5.204 1.00 91.25 105 GLU A N 1
ATOM 770 C CA . GLU A 1 105 ? -12.930 -0.712 5.529 1.00 91.25 105 GLU A CA 1
ATOM 771 C C . GLU A 1 105 ? -13.040 -1.002 7.034 1.00 91.25 105 GLU A C 1
ATOM 773 O O . GLU A 1 105 ? -14.132 -0.926 7.601 1.00 91.25 105 GLU A O 1
ATOM 778 N N . SER A 1 106 ? -11.914 -1.279 7.702 1.00 90.31 106 SER A N 1
ATOM 779 C CA . SER A 1 106 ? -11.852 -1.531 9.146 1.00 90.31 106 SER A CA 1
ATOM 780 C C . SER A 1 106 ? -10.686 -0.777 9.811 1.00 90.31 106 SER A C 1
ATOM 782 O O . SER A 1 106 ? -9.642 -1.377 10.099 1.00 90.31 106 SER A O 1
ATOM 784 N N . PRO A 1 107 ? -10.866 0.518 10.138 1.00 88.94 107 PRO A N 1
ATOM 785 C CA . PRO A 1 107 ? -9.818 1.344 10.734 1.00 88.94 107 PRO A CA 1
ATOM 786 C C . PRO A 1 107 ? -9.322 0.812 12.081 1.00 88.94 107 PRO A C 1
ATOM 788 O O . PRO A 1 107 ? -10.095 0.628 13.024 1.00 88.94 107 PRO A O 1
ATOM 791 N N . GLN A 1 108 ? -8.009 0.606 12.193 1.00 87.88 108 GLN A N 1
ATOM 792 C CA . GLN A 1 108 ? -7.338 0.125 13.403 1.00 87.88 108 GLN A CA 1
ATOM 793 C C . GLN A 1 108 ? -5.986 0.825 13.576 1.00 87.88 108 GLN A C 1
ATOM 795 O O . GLN A 1 108 ? -5.312 1.136 12.599 1.00 87.88 108 GLN A O 1
ATOM 800 N N . ALA A 1 109 ? -5.569 1.052 14.827 1.00 84.12 109 ALA A N 1
ATOM 801 C CA . ALA A 1 109 ? -4.297 1.721 15.124 1.00 84.12 109 ALA A CA 1
ATOM 802 C C . ALA A 1 109 ? -3.068 0.901 14.684 1.00 84.12 109 ALA A C 1
ATOM 804 O O . ALA A 1 109 ? -2.071 1.467 14.251 1.00 84.12 109 ALA A O 1
ATOM 805 N N . LEU A 1 110 ? -3.144 -0.429 14.790 1.00 90.50 110 LEU A N 1
ATOM 806 C CA . LEU A 1 110 ? -2.115 -1.370 14.348 1.00 90.50 110 LEU A CA 1
ATOM 807 C C . LEU A 1 110 ? -2.785 -2.421 13.460 1.00 90.50 110 LEU A C 1
ATOM 809 O O . LEU A 1 110 ? -3.368 -3.370 13.973 1.00 90.50 110 LEU A O 1
ATOM 813 N N . HIS A 1 111 ? -2.743 -2.215 12.143 1.00 91.12 111 HIS A N 1
ATOM 814 C CA . HIS A 1 111 ? -3.447 -3.067 11.177 1.00 91.12 111 HIS A CA 1
ATOM 815 C C . HIS A 1 111 ? -2.515 -4.020 10.414 1.00 91.12 111 HIS A C 1
ATOM 817 O O . HIS A 1 111 ? -2.822 -5.195 10.250 1.00 91.12 111 HIS A O 1
ATOM 823 N N . SER A 1 112 ? -1.358 -3.528 9.960 1.00 91.88 112 SER A N 1
ATOM 824 C CA . SER A 1 112 ? -0.468 -4.261 9.051 1.00 91.88 112 SER A CA 1
ATOM 825 C C . SER A 1 112 ? 1.008 -4.043 9.377 1.00 91.88 112 SER A C 1
ATOM 827 O O . SER A 1 112 ? 1.398 -2.946 9.775 1.00 91.88 112 SER A O 1
ATOM 829 N N . LEU A 1 113 ? 1.838 -5.060 9.124 1.00 95.12 113 LEU A N 1
ATOM 830 C CA . LEU A 1 113 ? 3.297 -5.002 9.239 1.00 95.12 113 LEU A CA 1
ATOM 831 C C . LEU A 1 113 ? 3.939 -5.311 7.883 1.00 95.12 113 LEU A C 1
ATOM 833 O O . LEU A 1 113 ? 3.750 -6.397 7.342 1.00 95.12 113 LEU A O 1
ATOM 837 N N . ILE A 1 114 ? 4.728 -4.372 7.360 1.00 95.12 114 ILE A N 1
ATOM 838 C CA . ILE A 1 114 ? 5.529 -4.573 6.148 1.00 95.12 114 ILE A CA 1
ATOM 839 C C . ILE A 1 114 ? 6.991 -4.739 6.562 1.00 95.12 114 ILE A C 1
ATOM 841 O O . ILE A 1 114 ? 7.550 -3.880 7.243 1.00 95.12 114 ILE A O 1
ATOM 845 N N . LEU A 1 115 ? 7.612 -5.843 6.147 1.00 96.25 115 LEU A N 1
ATOM 846 C CA . LEU A 1 115 ? 9.014 -6.142 6.432 1.00 96.25 115 LEU A CA 1
ATOM 847 C C . LEU A 1 115 ? 9.878 -5.846 5.205 1.00 96.25 115 LEU A C 1
ATOM 849 O O . LEU A 1 115 ? 9.559 -6.267 4.095 1.00 96.25 115 LEU A O 1
ATOM 853 N N . ALA A 1 116 ? 10.994 -5.151 5.417 1.00 95.38 116 ALA A N 1
ATOM 854 C CA . ALA A 1 116 ? 11.980 -4.862 4.384 1.00 95.38 116 ALA A CA 1
ATOM 855 C C . ALA A 1 116 ? 13.398 -5.196 4.887 1.00 95.38 116 ALA A C 1
ATOM 857 O O . ALA A 1 116 ? 13.682 -5.002 6.069 1.00 95.38 116 ALA A O 1
ATOM 858 N N . PRO A 1 117 ? 14.299 -5.683 4.014 1.00 94.69 117 PRO A N 1
ATOM 859 C CA . PRO A 1 117 ? 15.654 -6.099 4.389 1.00 94.69 117 PRO A CA 1
ATOM 860 C C . PRO A 1 117 ? 16.576 -4.948 4.809 1.00 94.69 117 PRO A C 1
ATOM 862 O O . PRO A 1 117 ? 17.569 -5.184 5.492 1.00 94.69 117 PRO A O 1
ATOM 865 N N . THR A 1 118 ? 16.283 -3.714 4.391 1.00 96.69 118 THR A N 1
ATOM 866 C CA . THR A 1 118 ? 17.095 -2.533 4.706 1.00 96.69 118 THR A CA 1
ATOM 867 C C . THR A 1 118 ? 16.220 -1.355 5.111 1.00 96.69 118 THR A C 1
ATOM 869 O O . THR A 1 118 ? 15.047 -1.260 4.734 1.00 96.69 118 THR A O 1
ATOM 872 N N . ARG A 1 119 ? 16.809 -0.428 5.874 1.00 96.88 119 ARG A N 1
ATOM 873 C CA . ARG A 1 119 ? 16.132 0.789 6.334 1.00 96.88 119 ARG A CA 1
ATOM 874 C C . ARG A 1 119 ? 15.740 1.686 5.163 1.00 96.88 119 ARG A C 1
ATOM 876 O O . ARG A 1 119 ? 14.660 2.263 5.168 1.00 96.88 119 ARG A O 1
ATOM 883 N N . GLU A 1 120 ? 16.599 1.790 4.159 1.00 95.81 120 GLU A N 1
ATOM 884 C CA . GLU A 1 120 ? 16.380 2.599 2.961 1.00 95.81 120 GLU A CA 1
ATOM 885 C C . GLU A 1 120 ? 15.162 2.096 2.185 1.00 95.81 120 GLU A C 1
ATOM 887 O O . GLU A 1 120 ? 14.312 2.893 1.793 1.00 95.81 120 GLU A O 1
ATOM 892 N N . LEU A 1 121 ? 15.029 0.774 2.031 1.00 93.81 121 LEU A N 1
ATOM 893 C CA . LEU A 1 121 ? 13.881 0.183 1.350 1.00 93.81 121 LEU A CA 1
ATOM 894 C C . LEU A 1 121 ? 12.595 0.331 2.175 1.00 93.81 121 LEU A C 1
ATOM 896 O O . LEU A 1 121 ? 11.540 0.615 1.613 1.00 93.81 121 LEU A O 1
ATOM 900 N N . ALA A 1 122 ? 12.678 0.216 3.505 1.00 95.38 122 ALA A N 1
ATOM 901 C CA . ALA A 1 122 ? 11.541 0.497 4.382 1.00 95.38 122 ALA A CA 1
ATOM 902 C C . ALA A 1 122 ? 11.048 1.948 4.228 1.00 95.38 122 ALA A C 1
ATOM 904 O O . ALA A 1 122 ? 9.846 2.180 4.114 1.00 95.38 122 ALA A O 1
ATOM 905 N N . LEU A 1 123 ? 11.967 2.917 4.161 1.00 96.06 123 LEU A N 1
ATOM 906 C CA . LEU A 1 123 ? 11.629 4.326 3.945 1.00 96.06 123 LEU A CA 1
ATOM 907 C C . LEU A 1 123 ? 10.992 4.564 2.572 1.00 96.06 123 LEU A C 1
ATOM 909 O O . LEU A 1 123 ? 10.005 5.288 2.486 1.00 96.06 123 LEU A O 1
ATOM 913 N N . GLN A 1 124 ? 11.501 3.927 1.514 1.00 95.06 124 GLN A N 1
ATOM 914 C CA . GLN A 1 124 ? 10.889 4.002 0.181 1.00 95.06 124 GLN A CA 1
ATOM 915 C C . GLN A 1 124 ? 9.452 3.471 0.182 1.00 95.06 124 GLN A C 1
ATOM 917 O O . GLN A 1 124 ? 8.568 4.072 -0.424 1.00 95.06 124 GLN A O 1
ATOM 922 N N . ILE A 1 125 ? 9.199 2.364 0.883 1.00 95.62 125 ILE A N 1
ATOM 923 C CA . ILE A 1 125 ? 7.845 1.821 1.019 1.00 95.62 125 ILE A CA 1
ATOM 924 C C . ILE A 1 125 ? 6.962 2.774 1.837 1.00 95.62 125 ILE A C 1
ATOM 926 O O . ILE A 1 125 ? 5.834 3.034 1.424 1.00 95.62 125 ILE A O 1
ATOM 930 N N . SER A 1 126 ? 7.470 3.341 2.941 1.00 94.94 126 SER A N 1
ATOM 931 C CA . SER A 1 126 ? 6.739 4.328 3.759 1.00 94.94 126 SER A CA 1
ATOM 932 C C . SER A 1 126 ? 6.278 5.520 2.927 1.00 94.94 126 SER A C 1
ATOM 934 O O . SER A 1 126 ? 5.111 5.883 2.980 1.00 94.94 126 SER A O 1
ATOM 936 N N . GLN A 1 127 ? 7.153 6.061 2.078 1.00 95.81 127 GLN A N 1
ATOM 937 C CA . GLN A 1 127 ? 6.820 7.177 1.186 1.00 95.81 127 GLN A CA 1
ATOM 938 C C . GLN A 1 127 ? 5.695 6.829 0.208 1.00 95.81 127 GLN A C 1
ATOM 940 O O . GLN A 1 127 ? 4.834 7.661 -0.065 1.00 95.81 127 GLN A O 1
ATOM 945 N N . VAL A 1 128 ? 5.673 5.596 -0.310 1.00 95.00 128 VAL A N 1
ATOM 946 C CA . VAL A 1 128 ? 4.573 5.130 -1.167 1.00 95.00 128 VAL A CA 1
ATOM 947 C C . VAL A 1 128 ? 3.269 5.072 -0.372 1.00 95.00 128 VAL A C 1
ATOM 949 O O . VAL A 1 128 ? 2.249 5.568 -0.845 1.00 95.00 128 VAL A O 1
ATOM 952 N N . VAL A 1 129 ? 3.297 4.503 0.836 1.00 95.06 129 VAL A N 1
ATOM 953 C CA . VAL A 1 129 ? 2.120 4.417 1.715 1.00 95.06 129 VAL A CA 1
ATOM 954 C C . VAL A 1 129 ? 1.596 5.810 2.077 1.00 95.06 129 VAL A C 1
ATOM 956 O O . VAL A 1 129 ? 0.398 6.053 1.956 1.00 95.06 129 VAL A O 1
ATOM 959 N N . GLU A 1 130 ? 2.477 6.732 2.462 1.00 94.12 130 GLU A N 1
ATOM 960 C CA . GLU A 1 130 ? 2.147 8.125 2.788 1.00 94.12 130 GLU A CA 1
ATOM 961 C C . GLU A 1 130 ? 1.525 8.850 1.592 1.00 94.12 130 GLU A C 1
ATOM 963 O O . GLU A 1 130 ? 0.461 9.452 1.732 1.00 94.12 130 GLU A O 1
ATOM 968 N N . ALA A 1 131 ? 2.109 8.711 0.398 1.00 94.31 131 ALA A N 1
ATOM 969 C CA . ALA A 1 131 ? 1.575 9.322 -0.816 1.00 94.31 131 ALA A CA 1
ATOM 970 C C . ALA A 1 131 ? 0.146 8.846 -1.127 1.00 94.31 131 ALA A C 1
ATOM 972 O O . ALA A 1 131 ? -0.706 9.651 -1.506 1.00 94.31 131 ALA A O 1
ATOM 973 N N . PHE A 1 132 ? -0.149 7.555 -0.948 1.00 93.88 132 PHE A N 1
ATOM 974 C CA . PHE A 1 132 ? -1.520 7.057 -1.088 1.00 93.88 132 PHE A CA 1
ATOM 975 C C . PHE A 1 132 ? -2.434 7.568 0.035 1.00 93.88 132 PHE A C 1
ATOM 977 O O . PHE A 1 132 ? -3.553 8.003 -0.245 1.00 93.88 132 PHE A O 1
ATOM 984 N N . ALA A 1 133 ? -1.973 7.552 1.288 1.00 88.56 133 ALA A N 1
ATOM 985 C CA . ALA A 1 133 ? -2.760 7.978 2.445 1.00 88.56 133 ALA A CA 1
ATOM 986 C C . ALA A 1 133 ? -3.174 9.457 2.365 1.00 88.56 133 ALA A C 1
ATOM 988 O O . ALA A 1 133 ? -4.328 9.788 2.645 1.00 88.56 133 ALA A O 1
ATOM 989 N N . GLU A 1 134 ? -2.269 10.338 1.934 1.00 89.69 134 GLU A N 1
ATOM 990 C CA . GLU A 1 134 ? -2.559 11.758 1.719 1.00 89.69 134 GLU A CA 1
ATOM 991 C C . GLU A 1 134 ? -3.674 11.948 0.687 1.00 89.69 134 GLU A C 1
ATOM 993 O O . GLU A 1 134 ? -4.657 12.642 0.956 1.00 89.69 134 GLU A O 1
ATOM 998 N N . ARG A 1 135 ? -3.577 11.266 -0.460 1.00 89.06 135 ARG A N 1
ATOM 999 C CA . ARG A 1 135 ? -4.555 11.384 -1.552 1.00 89.06 135 ARG A CA 1
ATOM 1000 C C . ARG A 1 135 ? -5.923 10.835 -1.183 1.00 89.06 135 ARG A C 1
ATOM 1002 O O . ARG A 1 135 ? -6.933 11.479 -1.461 1.00 89.06 135 ARG A O 1
ATOM 1009 N N . VAL A 1 136 ? -5.968 9.691 -0.507 1.00 85.06 136 VAL A N 1
ATOM 1010 C CA . VAL A 1 136 ? -7.229 9.134 -0.001 1.00 85.06 136 VAL A CA 1
ATOM 1011 C C . VAL A 1 136 ? -7.856 10.075 1.031 1.00 85.06 136 VAL A C 1
ATOM 1013 O O . VAL A 1 136 ? -9.060 10.336 0.982 1.00 85.06 136 VAL A O 1
ATOM 1016 N N . GLY A 1 137 ? -7.052 10.626 1.945 1.00 79.56 137 GLY A N 1
ATOM 1017 C CA . GLY A 1 137 ? -7.526 11.578 2.947 1.00 79.56 137 GLY A CA 1
ATOM 1018 C C . GLY A 1 137 ? -8.065 12.875 2.334 1.00 79.56 137 GLY A C 1
ATOM 1019 O O . GLY A 1 137 ? -9.064 13.417 2.812 1.00 79.56 137 GLY A O 1
ATOM 1020 N N . GLU A 1 138 ? -7.443 13.376 1.266 1.00 74.06 138 GLU A N 1
ATOM 1021 C CA . GLU A 1 138 ? -7.948 14.513 0.488 1.00 74.06 138 GLU A CA 1
ATOM 1022 C C . GLU A 1 138 ? -9.280 14.194 -0.199 1.00 74.06 138 GLU A C 1
ATOM 1024 O O . GLU A 1 138 ? -10.239 14.955 -0.034 1.00 74.06 138 GLU A O 1
ATOM 1029 N N . ALA A 1 139 ? -9.377 13.054 -0.888 1.00 66.31 139 ALA A N 1
ATOM 1030 C CA . ALA A 1 139 ? -10.602 12.613 -1.558 1.00 66.31 139 ALA A CA 1
ATOM 1031 C C . ALA A 1 139 ? -11.786 12.510 -0.577 1.00 66.31 139 ALA A C 1
ATOM 1033 O O . ALA A 1 139 ? -12.872 13.040 -0.830 1.00 66.31 139 ALA A O 1
ATOM 1034 N N . GLN A 1 140 ? -11.561 11.928 0.606 1.00 74.56 140 GLN A N 1
ATOM 1035 C CA . GLN A 1 140 ? -12.581 11.828 1.656 1.00 74.56 140 GLN A CA 1
ATOM 1036 C C . GLN A 1 140 ? -13.022 13.198 2.194 1.00 74.56 140 GLN A C 1
ATOM 1038 O O . GLN A 1 140 ? -14.216 13.419 2.416 1.00 74.56 140 GLN A O 1
ATOM 1043 N N . LYS A 1 141 ? -12.088 14.142 2.382 1.00 69.25 141 LYS A N 1
ATOM 1044 C CA . LYS A 1 141 ? -12.414 15.514 2.814 1.00 69.25 141 LYS A CA 1
ATOM 1045 C C . LYS A 1 141 ? -13.271 16.232 1.775 1.00 69.25 141 LYS A C 1
ATOM 1047 O O . LYS A 1 141 ? -14.275 16.844 2.140 1.00 69.25 141 LYS A O 1
ATOM 1052 N N . VAL A 1 142 ? -12.907 16.139 0.495 1.00 68.50 142 VAL A N 1
ATOM 1053 C CA . VAL A 1 142 ? -13.673 16.742 -0.607 1.00 68.50 142 VAL A CA 1
ATOM 1054 C C . VAL A 1 142 ? -15.076 16.137 -0.680 1.00 68.50 142 VAL A C 1
ATOM 1056 O O . VAL A 1 142 ? -16.057 16.882 -0.748 1.00 68.50 142 VAL A O 1
ATOM 1059 N N . ALA A 1 143 ? -15.196 14.811 -0.570 1.00 67.12 143 ALA A N 1
ATOM 1060 C CA . ALA A 1 143 ? -16.488 14.129 -0.544 1.00 67.12 143 ALA A CA 1
ATOM 1061 C C . ALA A 1 143 ? -17.364 14.590 0.637 1.00 67.12 143 ALA A C 1
ATOM 1063 O O . ALA A 1 143 ? -18.551 14.875 0.457 1.00 67.12 143 ALA A O 1
ATOM 1064 N N . ALA A 1 144 ? -16.787 14.734 1.834 1.00 69.62 144 ALA A N 1
ATOM 1065 C CA . ALA A 1 144 ? -17.505 15.205 3.018 1.00 69.62 144 A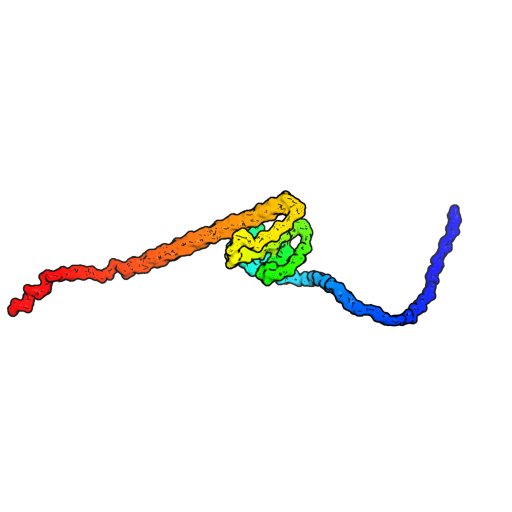LA A CA 1
ATOM 1066 C C . ALA A 1 144 ? -18.005 16.655 2.872 1.00 69.62 144 ALA A C 1
ATOM 1068 O O . ALA A 1 144 ? -19.145 16.958 3.240 1.00 69.62 144 ALA A O 1
ATOM 1069 N N . VAL A 1 145 ? -17.187 17.546 2.300 1.00 69.50 145 VAL A N 1
ATOM 1070 C CA . VAL A 1 145 ? -17.584 18.935 2.008 1.00 69.50 145 VAL A CA 1
ATOM 1071 C C . VAL A 1 145 ? -18.696 18.968 0.957 1.00 69.50 145 VAL A C 1
ATOM 1073 O O . VAL A 1 145 ? -19.722 19.609 1.181 1.00 69.50 145 VAL A O 1
ATOM 1076 N N . GLY A 1 146 ? -18.564 18.201 -0.129 1.00 67.31 146 GLY A N 1
ATOM 1077 C CA . GLY A 1 146 ? -19.597 18.100 -1.162 1.00 67.31 146 GLY A CA 1
ATOM 1078 C C . GLY A 1 146 ? -20.941 17.597 -0.621 1.00 67.31 146 GLY A C 1
ATOM 1079 O O . GLY A 1 146 ? -21.994 18.144 -0.960 1.00 67.31 146 GLY A O 1
ATOM 1080 N N . MET A 1 147 ? -20.930 16.605 0.277 1.00 68.56 147 MET A N 1
ATOM 1081 C CA . MET A 1 147 ? -22.148 16.122 0.943 1.00 68.56 147 MET A CA 1
ATOM 1082 C C . MET A 1 147 ? -22.787 17.182 1.847 1.00 68.56 147 MET A C 1
ATOM 1084 O O . MET A 1 147 ? -24.017 17.292 1.882 1.00 68.56 147 MET A O 1
ATOM 1088 N N . LYS A 1 148 ? -21.979 17.977 2.560 1.00 70.94 148 LYS A N 1
ATOM 1089 C CA . LYS A 1 148 ? -22.471 19.091 3.381 1.00 70.94 148 LYS A CA 1
ATOM 1090 C C . LYS A 1 148 ? -23.137 20.163 2.512 1.00 70.94 148 LYS A C 1
ATOM 1092 O O . LYS A 1 148 ? -24.284 20.521 2.771 1.00 70.94 148 LYS A O 1
ATOM 1097 N N . ASP A 1 149 ? -22.489 20.572 1.426 1.00 71.00 149 ASP A N 1
ATOM 1098 C CA . ASP A 1 149 ? -23.016 21.582 0.501 1.00 71.00 149 ASP A CA 1
ATOM 1099 C C . ASP A 1 149 ? -24.311 21.126 -0.190 1.00 71.00 149 ASP A C 1
ATOM 1101 O O . ASP A 1 149 ? -25.253 21.909 -0.362 1.00 71.00 149 ASP A O 1
ATOM 1105 N N . LEU A 1 150 ? -24.395 19.847 -0.574 1.00 71.81 150 LEU A N 1
ATOM 1106 C CA . LEU A 1 150 ? -25.615 19.246 -1.125 1.00 71.81 150 LEU A CA 1
ATOM 1107 C C . LEU A 1 150 ? -26.759 19.228 -0.103 1.00 71.81 150 LEU A C 1
ATOM 1109 O O . LEU A 1 150 ? -27.916 19.479 -0.463 1.00 71.81 150 LEU A O 1
ATOM 1113 N N . ARG A 1 151 ? -26.455 18.946 1.168 1.00 69.81 151 ARG A N 1
ATOM 1114 C CA . ARG A 1 151 ? -27.439 18.970 2.257 1.00 69.81 151 ARG A CA 1
ATOM 1115 C C . ARG A 1 151 ? -27.939 20.389 2.527 1.00 69.81 151 ARG A C 1
ATOM 1117 O O . ARG A 1 151 ? -29.150 20.577 2.656 1.00 69.81 151 ARG A O 1
ATOM 1124 N N . ASP A 1 152 ? -27.049 21.375 2.527 1.00 73.00 152 ASP A N 1
ATOM 1125 C CA . ASP A 1 152 ? -27.392 22.781 2.758 1.00 73.00 152 ASP A CA 1
ATOM 1126 C C . ASP A 1 152 ? -28.244 23.351 1.606 1.00 73.00 152 ASP A C 1
ATOM 1128 O O . ASP A 1 152 ? -29.273 23.995 1.841 1.00 73.00 152 ASP A O 1
ATOM 1132 N N . LYS A 1 153 ? -27.917 23.017 0.348 1.00 65.44 153 LYS A N 1
ATOM 1133 C CA . LYS A 1 153 ? -28.730 23.388 -0.830 1.00 65.44 153 LYS A CA 1
ATOM 1134 C C . LYS A 1 153 ? -30.120 22.738 -0.825 1.00 65.44 153 LYS A C 1
ATOM 1136 O O . LYS A 1 153 ? -31.098 23.395 -1.186 1.00 65.44 153 LYS A O 1
ATOM 1141 N N . ARG A 1 154 ? -30.246 21.480 -0.376 1.00 60.44 154 ARG A N 1
ATOM 1142 C CA . ARG A 1 154 ? -31.556 20.816 -0.197 1.00 60.44 154 ARG A CA 1
ATOM 1143 C C . ARG A 1 154 ? -32.377 21.438 0.936 1.00 60.44 154 ARG A C 1
ATOM 1145 O O . ARG A 1 154 ? -33.587 21.589 0.780 1.00 60.44 154 ARG A O 1
ATOM 1152 N N . GLY A 1 155 ? -31.739 21.833 2.039 1.00 58.16 155 GLY A N 1
ATOM 1153 C CA . GLY A 1 155 ? -32.403 22.507 3.161 1.00 58.16 155 GLY A CA 1
ATOM 1154 C C . GLY A 1 155 ? -33.004 23.865 2.784 1.00 58.16 155 GLY A C 1
ATOM 1155 O O . GLY A 1 155 ? -34.063 24.234 3.294 1.00 58.16 155 GLY A O 1
ATOM 1156 N N . ASN A 1 156 ? -32.383 24.575 1.839 1.00 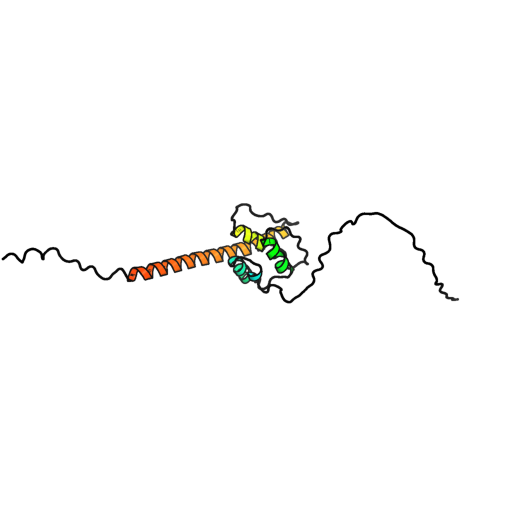56.41 156 ASN A N 1
ATOM 1157 C CA . ASN A 1 156 ? -32.829 25.904 1.420 1.00 56.41 156 ASN A CA 1
ATOM 1158 C C . ASN A 1 156 ? -33.951 25.890 0.359 1.00 56.41 156 ASN A C 1
ATOM 1160 O O . ASN A 1 156 ? -34.701 26.853 0.245 1.00 56.41 156 ASN A O 1
ATOM 1164 N N . LEU A 1 157 ? -34.127 24.796 -0.394 1.00 55.59 157 LEU A N 1
ATOM 1165 C CA . LEU A 1 157 ? -35.232 24.673 -1.360 1.00 55.59 157 LEU A CA 1
ATOM 1166 C C . LEU A 1 157 ? -36.598 24.432 -0.684 1.00 55.59 157 LEU A C 1
ATOM 1168 O O . LEU A 1 157 ? -37.633 24.800 -1.235 1.00 55.59 157 LEU A O 1
ATOM 1172 N N . GLY A 1 158 ? -36.613 23.836 0.515 1.00 51.59 158 GLY A N 1
ATOM 1173 C CA . GLY A 1 158 ? -37.842 23.552 1.270 1.00 51.59 158 GLY A CA 1
ATOM 1174 C C . GLY A 1 158 ? -38.379 24.725 2.103 1.00 51.59 158 GLY A C 1
ATOM 1175 O O . GLY A 1 158 ? -39.563 24.744 2.444 1.00 51.59 158 GLY A O 1
ATOM 1176 N N . SER A 1 159 ? -37.546 25.720 2.428 1.00 53.59 159 SER A N 1
ATOM 1177 C CA . SER A 1 159 ? -37.930 26.855 3.284 1.00 53.59 159 SER A CA 1
ATOM 1178 C C . SER A 1 159 ? -38.724 27.933 2.531 1.00 53.59 159 SER A C 1
ATOM 1180 O O . SER A 1 159 ? -39.601 28.572 3.116 1.00 53.59 159 SER A O 1
ATOM 1182 N N . THR A 1 160 ? -38.518 28.074 1.218 1.00 52.91 160 THR A N 1
ATOM 1183 C CA . THR A 1 160 ? -39.195 29.084 0.381 1.00 52.91 160 THR A CA 1
ATOM 1184 C C . THR A 1 160 ? -40.688 28.791 0.154 1.00 52.91 160 THR A C 1
ATOM 1186 O O . THR A 1 160 ? -41.453 29.694 -0.180 1.00 52.91 160 THR A O 1
ATOM 1189 N N . LEU A 1 161 ? -41.154 27.560 0.405 1.00 54.41 161 LEU A N 1
ATOM 1190 C CA . LEU A 1 161 ? -42.572 27.178 0.281 1.00 54.41 161 LEU A CA 1
ATOM 1191 C C . LEU A 1 161 ? -43.386 27.351 1.580 1.00 54.41 161 LEU A C 1
ATOM 1193 O O . LEU A 1 161 ? -44.610 27.235 1.555 1.00 54.41 161 LEU A O 1
ATOM 1197 N N . ARG A 1 162 ? -42.751 27.682 2.715 1.00 51.78 162 ARG A N 1
ATOM 1198 C CA . ARG A 1 162 ? -43.410 27.765 4.038 1.00 51.78 162 ARG A CA 1
ATOM 1199 C C . ARG A 1 162 ? -43.533 29.200 4.567 1.00 51.78 162 ARG A C 1
ATOM 1201 O O . ARG A 1 162 ? -43.490 29.437 5.769 1.00 51.78 162 ARG A O 1
ATOM 1208 N N . GLY A 1 163 ? -43.696 30.168 3.665 1.00 51.09 163 GLY A N 1
ATOM 1209 C CA . GLY A 1 163 ? -43.692 31.595 3.998 1.00 51.09 163 GLY A CA 1
ATOM 1210 C C . GLY A 1 163 ? -44.743 32.432 3.272 1.00 51.09 163 GLY A C 1
ATOM 1211 O O . GLY A 1 163 ? -44.477 33.589 2.971 1.00 51.09 163 GLY A O 1
ATOM 1212 N N . LYS A 1 164 ? -45.927 31.896 2.938 1.00 54.41 164 LYS A N 1
ATOM 1213 C CA . LYS A 1 164 ? -46.998 32.729 2.357 1.00 54.41 164 LYS A CA 1
ATOM 1214 C C . LYS A 1 164 ? -48.404 32.273 2.757 1.00 54.41 164 LYS A C 1
ATOM 1216 O O . LYS A 1 164 ? -49.057 31.547 2.024 1.00 54.41 164 LYS A O 1
ATOM 1221 N N . LYS A 1 165 ? -48.847 32.761 3.924 1.00 54.22 165 LYS A N 1
ATOM 1222 C CA . LYS A 1 165 ? -50.234 33.050 4.375 1.00 54.22 165 LYS A CA 1
ATOM 1223 C C . LYS A 1 165 ? -50.506 32.531 5.788 1.00 54.22 165 LYS A C 1
ATOM 1225 O O . LYS A 1 165 ? -50.893 31.388 5.984 1.00 54.22 165 LYS A O 1
ATOM 1230 N N . ARG A 1 166 ? -50.471 33.448 6.751 1.00 46.84 166 ARG A N 1
ATOM 1231 C CA . ARG A 1 166 ? -51.492 33.539 7.805 1.00 46.84 166 ARG A CA 1
ATOM 1232 C C . ARG A 1 166 ? -51.652 35.016 8.140 1.00 46.84 166 ARG A C 1
ATOM 1234 O O . ARG A 1 166 ? -50.912 35.574 8.941 1.00 46.84 166 ARG A O 1
ATOM 1241 N N . GLY A 1 167 ? -52.577 35.658 7.424 1.00 55.19 167 GLY A N 1
ATOM 1242 C CA . GLY A 1 167 ? -53.045 36.998 7.753 1.00 55.19 167 GLY A CA 1
ATOM 1243 C C . GLY A 1 167 ? -53.573 36.995 9.184 1.00 55.19 167 GLY A C 1
ATOM 1244 O O . GLY A 1 167 ? -54.394 36.158 9.557 1.00 55.19 167 GLY A O 1
ATOM 1245 N N . LYS A 1 168 ? -53.033 37.896 9.996 1.00 54.44 168 LYS A N 1
ATOM 1246 C CA . LYS A 1 168 ? -53.392 38.108 11.394 1.00 54.44 168 LYS A CA 1
ATOM 1247 C C . LYS A 1 168 ? -54.783 38.755 11.411 1.00 54.44 168 LYS A C 1
ATOM 1249 O O . LYS A 1 168 ? -54.888 39.961 11.222 1.00 54.44 168 LYS A O 1
ATOM 1254 N N . ARG A 1 169 ? -55.853 37.963 11.558 1.00 55.25 169 ARG A N 1
ATOM 1255 C C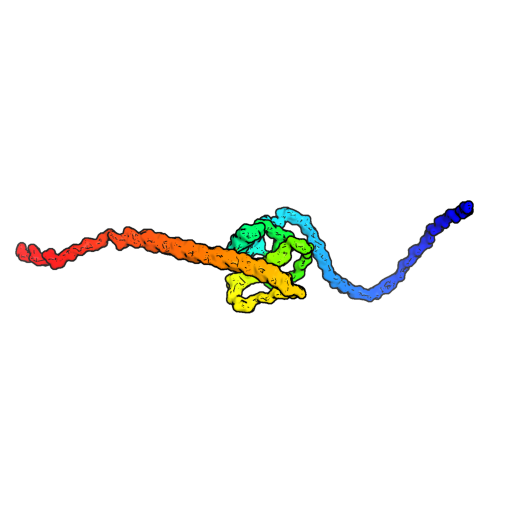A . ARG A 1 169 ? -57.188 38.513 11.856 1.00 55.25 169 ARG A CA 1
ATOM 1256 C C . ARG A 1 169 ? -57.107 39.194 13.226 1.00 55.25 169 ARG A C 1
ATOM 1258 O O . ARG A 1 169 ? -56.711 38.556 14.204 1.00 55.25 169 ARG A O 1
ATOM 1265 N N . LYS A 1 170 ? -57.368 40.503 13.254 1.00 52.66 170 LYS A N 1
ATOM 1266 C CA . LYS A 1 170 ? -57.485 41.310 14.475 1.00 52.66 170 LYS A CA 1
ATOM 1267 C C . LYS A 1 170 ? -58.713 40.856 15.267 1.00 52.66 170 LYS A C 1
ATOM 1269 O O . LYS A 1 170 ? -59.653 40.318 14.697 1.00 52.66 170 LYS A O 1
ATOM 1274 N N . ARG A 1 171 ? -58.655 41.042 16.582 1.00 56.06 171 ARG A N 1
ATOM 1275 C CA . ARG A 1 171 ? -59.607 40.524 17.573 1.00 56.06 171 ARG A CA 1
ATOM 127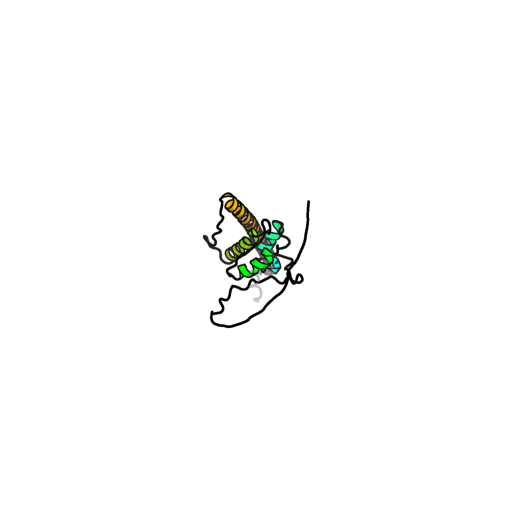6 C C . ARG A 1 171 ? -60.749 41.514 17.865 1.00 56.06 171 ARG A C 1
ATOM 1278 O O . ARG A 1 171 ? -61.420 41.359 18.872 1.00 56.06 171 ARG A O 1
ATOM 1285 N N . ASP A 1 172 ? -60.951 42.488 16.977 1.00 59.56 172 ASP A N 1
ATOM 1286 C CA . ASP A 1 172 ? -61.769 43.686 17.219 1.00 59.56 172 ASP A CA 1
ATOM 1287 C C . ASP A 1 172 ? -63.080 43.686 16.398 1.00 59.56 172 ASP A C 1
ATOM 1289 O O . ASP A 1 172 ? -63.718 44.721 16.271 1.00 59.56 172 ASP A O 1
ATOM 1293 N N . ASP A 1 173 ? -63.471 42.542 15.824 1.00 58.69 173 ASP A N 1
ATOM 1294 C CA . ASP A 1 173 ? -64.605 42.413 14.884 1.00 58.69 173 ASP A CA 1
ATOM 1295 C C . ASP A 1 173 ? -65.742 41.509 15.422 1.00 58.69 173 ASP A C 1
ATOM 1297 O O . ASP A 1 173 ? -66.484 40.921 14.641 1.00 58.69 173 ASP A O 1
ATOM 1301 N N . MET A 1 174 ? -65.867 41.334 16.748 1.00 62.41 174 MET A N 1
ATOM 1302 C CA . MET A 1 174 ? -66.884 40.439 17.345 1.00 62.41 174 MET A CA 1
ATOM 1303 C C . MET A 1 174 ? -68.136 41.119 17.920 1.00 62.41 174 MET A C 1
ATOM 1305 O O . MET A 1 174 ? -69.120 40.418 18.119 1.00 62.41 174 MET A O 1
ATOM 1309 N N . ASP A 1 175 ? -68.161 42.440 18.110 1.00 61.66 175 ASP A N 1
ATOM 1310 C CA . ASP A 1 175 ? -69.247 43.099 18.862 1.00 61.66 175 ASP A CA 1
ATOM 1311 C C . ASP A 1 175 ? -70.088 44.055 18.002 1.00 61.66 175 ASP A C 1
ATOM 1313 O O . ASP A 1 175 ? -70.310 45.206 18.385 1.00 61.66 175 ASP A O 1
ATOM 1317 N N . ARG A 1 176 ? -70.529 43.637 16.806 1.00 62.28 176 ARG A N 1
ATOM 1318 C CA . ARG A 1 176 ? -71.354 44.528 15.965 1.00 62.28 176 ARG A CA 1
ATOM 1319 C C . ARG A 1 176 ? -72.673 44.022 15.414 1.00 62.28 176 ARG A C 1
ATOM 1321 O O . ARG A 1 176 ? -73.343 44.827 14.783 1.00 62.28 176 ARG A O 1
ATOM 1328 N N . ASP A 1 177 ? -73.096 42.810 15.749 1.00 54.50 177 ASP A N 1
ATOM 1329 C CA . ASP A 1 177 ? -74.427 42.323 15.375 1.00 54.50 177 ASP A CA 1
ATOM 1330 C C . ASP A 1 177 ? -75.217 41.861 16.616 1.00 54.50 177 ASP A C 1
ATOM 1332 O O . ASP A 1 177 ? -75.591 40.700 16.750 1.00 54.50 177 ASP A O 1
ATOM 1336 N N . GLU A 1 178 ? -75.475 42.797 17.533 1.00 52.81 178 GLU A N 1
ATOM 1337 C CA . GLU A 1 178 ? -76.681 42.790 18.372 1.00 52.81 178 GLU A CA 1
ATOM 1338 C C . GLU A 1 178 ? -77.434 44.106 18.127 1.00 52.81 178 GLU A C 1
ATOM 1340 O O . GLU A 1 178 ? -77.037 45.147 18.655 1.00 52.81 178 GLU A O 1
ATOM 1345 N N . LEU A 1 179 ? -78.463 44.049 17.266 1.00 44.72 179 LEU A N 1
ATOM 1346 C CA . LEU A 1 179 ? -79.778 44.718 17.357 1.00 44.72 179 LEU A CA 1
ATOM 1347 C C . LEU A 1 179 ? -80.617 44.455 16.096 1.00 44.72 179 LEU A C 1
ATOM 1349 O O . LEU A 1 179 ? -80.159 44.807 14.987 1.00 44.72 179 LEU A O 1
#

InterPro domains:
  IPR011545 DEAD/DEAH-box helicase domain [PF00270] (65-154)
  IPR014001 Helicase superfamily 1/2, ATP-binding domain [PS51192] (72-179)
  IPR014001 Helicase superfamily 1/2, ATP-binding domain [SM00487] (60-179)
  IPR014014 RNA helicase, DEAD-box type, Q motif [PS51195] (41-69)
  IPR027417 P-loop containing nucleoside triphosphate hydrolase [G3DSA:3.40.50.300] (11-170)
  IPR027417 P-loop containing nucleoside triphosphate hydrolase [SSF52540] (38-137)
  IPR050079 DEAD box RNA helicase [PTHR47959] (17-153)

Secondary structure (DSSP, 8-state):
-------------------------PPP-------TTS---SGGGGT--HHHHHHHHHTT--S--HHHHHHHHHHHTT--------TTSSHHHHHHHHHHHHHHHS--SS------SSHHHHHHHHHHHHHHHHHHHHHHHHHHHHHHHHHHHHHHHHHTTS-S------S--SS----